Protein AF-A0A7Y5LB58-F1 (afdb_monomer_lite)

Secondary structure (DSSP, 8-state):
---TT----HHHHHHHHTTS--B--TT--SSSSSTTHHHHHHHHHHHHHHHT-TT-EE-TTS-EE------SSS------------B-TTS--TT---EEETT--SS-EE-TT-TT-EE-TTT-GGGGGGTTS-EEE--SSS---HHHHHHHHHHHHHHHHHHH-TTS---

Radius of gyration: 18.33 Å; chains: 1; bounding box: 44×38×51 Å

Sequence (171 aa):
MFDPKYTFTCVDRFLKYVKYDTQSDDESTAFPSTAKQKILSRDLAKELKKMGLKDAAMDKWGYVMATLPANTKKKVAPIAFIAHVDTSPAVTGAKVKPIIHKNYRGGDIPLPKDPHQVIEAKNNPDLQNMIGYDIITADGTTLLGADNKAGVAEIMDAVNYLLKHPEIKHG

Structure (mmCIF, N/CA/C/O backbone):
data_AF-A0A7Y5LB58-F1
#
_entry.id   AF-A0A7Y5LB58-F1
#
loop_
_atom_site.group_PDB
_atom_site.id
_atom_site.type_symbol
_atom_site.label_atom_id
_atom_site.label_alt_id
_atom_site.label_comp_id
_atom_site.label_asym_id
_atom_site.label_entity_id
_atom_site.label_seq_id
_atom_site.pdbx_PDB_ins_code
_atom_site.Cartn_x
_atom_site.Cartn_y
_atom_site.Cartn_z
_atom_site.occupancy
_atom_site.B_iso_or_equiv
_atom_site.auth_seq_id
_atom_site.auth_comp_id
_atom_site.auth_asym_id
_atom_site.auth_atom_id
_atom_site.pdbx_PDB_model_num
ATOM 1 N N . MET A 1 1 ? -15.091 -17.617 6.093 1.00 60.09 1 MET A N 1
ATOM 2 C CA . MET A 1 1 ? -15.083 -17.357 4.638 1.00 60.09 1 MET A CA 1
ATOM 3 C C . MET A 1 1 ? -15.523 -15.912 4.460 1.00 60.09 1 MET A C 1
ATOM 5 O O . MET A 1 1 ? -16.434 -15.517 5.178 1.00 60.09 1 MET A O 1
ATOM 9 N N . PHE A 1 2 ? -14.819 -15.112 3.655 1.00 76.62 2 PHE A N 1
ATOM 10 C CA . PHE A 1 2 ? -15.135 -13.687 3.470 1.00 76.62 2 PHE A CA 1
ATOM 11 C C . PHE A 1 2 ? -16.536 -13.497 2.875 1.00 76.62 2 PHE A C 1
ATOM 13 O O . PHE A 1 2 ? -17.024 -14.400 2.193 1.00 76.62 2 PHE A O 1
ATOM 20 N N . ASP A 1 3 ? -17.167 -12.344 3.130 1.00 83.88 3 ASP A N 1
ATOM 21 C CA . ASP A 1 3 ? -18.408 -11.971 2.443 1.00 83.88 3 ASP A CA 1
ATOM 22 C C . ASP A 1 3 ? -18.166 -11.987 0.920 1.00 83.88 3 ASP A C 1
ATOM 24 O O . ASP A 1 3 ? -17.358 -11.192 0.430 1.00 83.88 3 ASP A O 1
ATOM 28 N N . PRO A 1 4 ? -18.844 -12.861 0.148 1.00 85.50 4 PRO A N 1
ATOM 29 C CA . PRO A 1 4 ? -18.662 -12.935 -1.301 1.00 85.50 4 PRO A CA 1
ATOM 30 C C . PRO A 1 4 ? -19.108 -11.659 -2.030 1.00 85.50 4 PRO A C 1
ATOM 32 O O . PRO A 1 4 ? -18.808 -11.499 -3.212 1.00 85.50 4 PRO A O 1
ATOM 35 N N . LYS A 1 5 ? -19.833 -10.754 -1.359 1.00 88.75 5 LYS A N 1
ATOM 36 C CA . LYS A 1 5 ? -20.242 -9.453 -1.900 1.00 88.75 5 LYS A CA 1
ATOM 37 C C . LYS A 1 5 ? -19.244 -8.338 -1.597 1.00 88.75 5 LYS A C 1
ATOM 39 O O . LYS A 1 5 ? -19.406 -7.234 -2.119 1.00 88.75 5 LYS A O 1
ATOM 44 N N . TYR A 1 6 ? -18.219 -8.595 -0.786 1.00 91.38 6 TYR A N 1
ATOM 45 C CA . TYR A 1 6 ? -17.219 -7.586 -0.489 1.00 91.38 6 TYR A CA 1
ATOM 46 C C . TYR A 1 6 ? -16.321 -7.332 -1.700 1.00 91.38 6 TYR A C 1
ATOM 48 O O . TYR A 1 6 ? -15.552 -8.189 -2.134 1.00 91.38 6 TYR A O 1
ATOM 56 N N . THR A 1 7 ? -16.386 -6.114 -2.231 1.00 92.44 7 THR A N 1
ATOM 57 C CA . THR A 1 7 ? -15.413 -5.636 -3.213 1.00 92.44 7 THR A CA 1
ATOM 58 C C . THR A 1 7 ? -14.130 -5.227 -2.493 1.00 92.44 7 THR A C 1
ATOM 60 O O . THR A 1 7 ? -14.076 -4.155 -1.883 1.00 92.44 7 THR A O 1
ATOM 63 N N . PHE A 1 8 ? -13.107 -6.081 -2.573 1.00 94.12 8 PHE A N 1
ATOM 64 C CA . PHE A 1 8 ? -11.766 -5.788 -2.065 1.00 94.12 8 PHE A CA 1
ATOM 65 C C . PHE A 1 8 ? -11.184 -4.546 -2.737 1.00 94.12 8 PHE A C 1
ATOM 67 O O . PHE A 1 8 ? -11.292 -4.375 -3.952 1.00 94.12 8 PHE A O 1
ATOM 74 N N . THR A 1 9 ? -10.551 -3.683 -1.942 1.00 96.19 9 THR A N 1
ATOM 75 C CA . THR A 1 9 ? -9.926 -2.439 -2.420 1.00 96.19 9 THR A CA 1
ATOM 76 C C . THR A 1 9 ? -8.400 -2.480 -2.372 1.00 96.19 9 THR A C 1
ATOM 78 O O . THR A 1 9 ? -7.756 -1.512 -2.775 1.00 96.19 9 THR A O 1
ATOM 81 N N . CYS A 1 10 ? -7.813 -3.595 -1.918 1.00 97.69 10 CYS A N 1
ATOM 82 C CA . CYS A 1 10 ? -6.366 -3.774 -1.791 1.00 97.69 10 CYS A CA 1
ATOM 83 C C . CYS A 1 10 ? -5.611 -3.484 -3.101 1.00 97.69 10 CYS A C 1
ATOM 85 O O . CYS A 1 10 ? -4.710 -2.650 -3.110 1.00 97.69 10 CYS A O 1
ATOM 87 N N . VAL A 1 11 ? -6.015 -4.084 -4.228 1.00 98.06 11 VAL A N 1
ATOM 88 C CA . VAL A 1 11 ? -5.318 -3.892 -5.515 1.00 98.06 11 VAL A CA 1
ATOM 89 C C . VAL A 1 11 ? -5.388 -2.434 -5.981 1.00 98.06 11 VAL A C 1
ATOM 91 O O . VAL A 1 11 ? -4.363 -1.858 -6.340 1.00 98.06 11 VAL A O 1
ATOM 94 N N . ASP A 1 12 ? -6.555 -1.791 -5.906 1.00 98.25 12 ASP A N 1
ATOM 95 C CA . ASP A 1 12 ? -6.708 -0.381 -6.296 1.00 98.25 12 ASP A CA 1
ATOM 96 C C . ASP A 1 12 ? -5.846 0.551 -5.432 1.00 98.25 12 ASP A C 1
ATOM 98 O O . ASP A 1 12 ? -5.212 1.487 -5.935 1.00 98.25 12 ASP A O 1
ATOM 102 N N . ARG A 1 13 ? -5.785 0.278 -4.122 1.00 98.62 13 ARG A N 1
ATOM 103 C CA . ARG A 1 13 ? -4.918 0.987 -3.174 1.00 98.62 13 ARG A CA 1
ATOM 104 C C . ARG A 1 13 ? -3.453 0.775 -3.505 1.00 98.62 13 ARG A C 1
ATOM 106 O O . ARG A 1 13 ? -2.725 1.754 -3.645 1.00 98.62 13 ARG A O 1
ATOM 113 N N . PHE A 1 14 ? -3.041 -0.470 -3.710 1.00 98.81 14 PHE A N 1
ATOM 114 C CA . PHE A 1 14 ? -1.675 -0.820 -4.064 1.00 98.81 14 PHE A CA 1
ATOM 115 C C . PHE A 1 14 ? -1.219 -0.086 -5.332 1.00 98.81 14 PHE A C 1
ATOM 117 O O . PHE A 1 14 ? -0.228 0.644 -5.299 1.00 98.81 14 PHE A O 1
ATOM 124 N N . LEU A 1 15 ? -2.001 -0.167 -6.416 1.00 98.69 15 LEU A N 1
ATOM 125 C CA . LEU A 1 15 ? -1.717 0.502 -7.693 1.00 98.69 15 LEU A CA 1
ATOM 126 C C . LEU A 1 15 ? -1.661 2.032 -7.574 1.00 98.69 15 LEU A C 1
ATOM 128 O O . LEU A 1 15 ? -0.966 2.694 -8.352 1.00 98.69 15 LEU A O 1
ATOM 132 N N . LYS A 1 16 ? -2.393 2.610 -6.617 1.00 98.62 16 LYS A N 1
ATOM 133 C CA . LYS A 1 16 ? -2.310 4.032 -6.274 1.00 98.62 16 LYS A CA 1
ATOM 134 C C . LYS A 1 16 ? -1.029 4.336 -5.491 1.00 98.62 16 LYS A C 1
ATOM 136 O O . LYS A 1 16 ? -0.337 5.289 -5.837 1.00 98.62 16 LYS A O 1
ATOM 141 N N . TYR A 1 17 ? -0.700 3.556 -4.463 1.00 98.75 17 TYR A N 1
ATOM 142 C CA . TYR A 1 17 ? 0.422 3.825 -3.559 1.00 98.75 17 TYR A CA 1
ATOM 143 C C . TYR A 1 17 ? 1.783 3.669 -4.240 1.00 98.75 17 TYR A C 1
ATOM 145 O O . TYR A 1 17 ? 2.678 4.486 -4.008 1.00 98.75 17 TYR A O 1
ATOM 153 N N . VAL A 1 18 ? 1.952 2.675 -5.119 1.00 98.62 18 VAL A N 1
ATOM 154 C CA . VAL A 1 18 ? 3.230 2.452 -5.826 1.00 98.62 18 VAL A CA 1
ATOM 155 C C . VAL A 1 18 ? 3.652 3.639 -6.690 1.00 98.62 18 VAL A C 1
ATOM 157 O O . VAL A 1 18 ? 4.840 3.843 -6.903 1.00 98.62 18 VAL A O 1
ATOM 160 N N . LYS A 1 19 ? 2.705 4.485 -7.115 1.00 98.44 19 LYS A N 1
ATOM 161 C CA . LYS A 1 19 ? 2.983 5.690 -7.912 1.00 98.44 19 LYS A CA 1
ATOM 162 C C . LYS A 1 19 ? 3.570 6.848 -7.100 1.0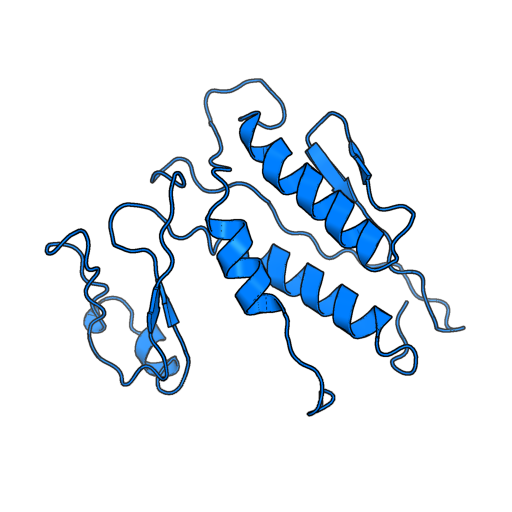0 98.44 19 LYS A C 1
ATOM 164 O O . LYS A 1 19 ? 4.088 7.791 -7.696 1.00 98.44 19 LYS A O 1
ATOM 169 N N . TYR A 1 20 ? 3.476 6.811 -5.770 1.00 98.62 20 TYR A N 1
ATOM 170 C CA . TYR A 1 20 ? 4.125 7.802 -4.916 1.00 98.62 20 TYR A CA 1
ATOM 171 C C . TYR A 1 20 ? 5.618 7.495 -4.849 1.00 98.62 20 TYR A C 1
ATOM 173 O O . TYR A 1 20 ? 6.002 6.398 -4.449 1.00 98.62 20 TYR A O 1
ATOM 181 N N . ASP A 1 21 ? 6.454 8.474 -5.185 1.00 98.31 21 ASP A N 1
ATOM 182 C CA . ASP A 1 21 ? 7.887 8.368 -4.934 1.00 98.31 21 ASP A CA 1
ATOM 183 C C . ASP A 1 21 ? 8.144 8.518 -3.430 1.00 98.31 21 ASP A C 1
ATOM 185 O O . ASP A 1 21 ? 7.970 9.593 -2.852 1.00 98.31 21 ASP A O 1
ATOM 189 N N . THR A 1 22 ? 8.522 7.414 -2.796 1.00 98.38 22 THR A N 1
ATOM 190 C CA . THR A 1 22 ? 8.787 7.328 -1.357 1.00 98.38 22 THR A CA 1
ATOM 191 C C . THR A 1 22 ? 10.167 6.753 -1.069 1.00 98.38 22 THR A C 1
ATOM 193 O O . THR A 1 22 ? 10.436 6.367 0.060 1.00 98.38 22 THR A O 1
ATOM 196 N N . GLN A 1 23 ? 11.056 6.716 -2.065 1.00 98.44 23 GLN A N 1
ATOM 197 C CA . GLN A 1 23 ? 12.391 6.144 -1.906 1.00 98.44 23 GLN A CA 1
ATOM 198 C C . GLN A 1 23 ? 13.147 6.783 -0.730 1.00 98.44 23 GLN A C 1
ATOM 200 O O . GLN A 1 23 ? 13.130 8.013 -0.594 1.00 98.44 23 GLN A O 1
ATOM 205 N N . SER A 1 24 ? 13.765 5.959 0.115 1.00 97.56 24 SER A N 1
ATOM 206 C CA . SER A 1 24 ? 14.618 6.401 1.221 1.00 97.56 24 SER A CA 1
ATOM 207 C C . SER A 1 24 ? 15.974 6.925 0.726 1.00 97.56 24 SER A C 1
ATOM 209 O O . SER A 1 24 ? 16.297 6.837 -0.457 1.00 97.56 24 SER A O 1
ATOM 211 N N . ASP A 1 25 ? 16.728 7.547 1.630 1.00 97.62 25 ASP A N 1
ATOM 212 C CA . ASP A 1 25 ? 18.083 8.050 1.392 1.00 97.62 25 ASP A CA 1
ATOM 213 C C . ASP A 1 25 ? 18.960 7.682 2.596 1.00 97.62 25 ASP A C 1
ATOM 215 O O . ASP A 1 25 ? 18.707 8.156 3.706 1.00 97.62 25 ASP A O 1
ATOM 219 N N . ASP A 1 26 ? 19.944 6.810 2.379 1.00 95.12 26 ASP A N 1
ATOM 220 C CA . ASP A 1 26 ? 20.806 6.271 3.440 1.00 95.12 26 ASP A CA 1
ATOM 221 C C . ASP A 1 26 ? 21.830 7.305 3.945 1.00 95.12 26 ASP A C 1
ATOM 223 O O . ASP A 1 26 ? 22.323 7.188 5.066 1.00 95.12 26 ASP A O 1
ATOM 227 N N . GLU A 1 27 ? 22.098 8.359 3.165 1.00 96.75 27 GLU A N 1
ATOM 228 C CA . GLU A 1 27 ? 23.026 9.439 3.529 1.00 96.75 27 GLU A CA 1
ATOM 229 C C . GLU A 1 27 ? 22.334 10.565 4.318 1.00 96.75 27 GLU A C 1
ATOM 231 O O . GLU A 1 27 ? 22.977 11.469 4.865 1.00 96.75 27 GLU A O 1
ATOM 236 N N . SER A 1 28 ? 21.001 10.540 4.390 1.00 96.56 28 SER A N 1
ATOM 237 C CA . SER A 1 28 ? 20.232 11.570 5.079 1.00 96.56 28 SER A CA 1
ATOM 238 C C . SER A 1 28 ? 20.279 11.405 6.599 1.00 96.56 28 SER A C 1
ATOM 240 O O . SER A 1 28 ? 19.990 10.350 7.156 1.00 96.56 28 SER A O 1
ATOM 242 N N . THR A 1 29 ? 20.478 12.523 7.296 1.00 96.06 29 THR A N 1
ATOM 243 C CA . THR A 1 29 ? 20.350 12.623 8.762 1.00 96.06 29 THR A CA 1
ATOM 244 C C . THR A 1 29 ? 18.954 13.064 9.229 1.00 96.06 29 THR A C 1
ATOM 246 O O . THR A 1 29 ? 18.703 13.196 10.428 1.00 96.06 29 THR A O 1
ATOM 249 N N . ALA A 1 30 ? 18.029 13.317 8.296 1.00 96.12 30 ALA A N 1
ATOM 250 C CA . ALA A 1 30 ? 16.652 13.714 8.580 1.00 96.12 30 ALA A CA 1
ATOM 251 C C . ALA A 1 30 ? 15.714 12.514 8.808 1.00 96.12 30 ALA A C 1
ATOM 253 O O . ALA A 1 30 ? 15.950 11.415 8.313 1.00 96.12 30 ALA A O 1
ATOM 254 N N . PHE A 1 31 ? 14.593 12.762 9.500 1.00 93.50 31 PHE A N 1
ATOM 255 C CA . PHE A 1 31 ? 13.522 11.781 9.713 1.00 93.50 31 PHE A CA 1
ATOM 256 C C . PHE A 1 31 ? 12.171 12.304 9.175 1.00 93.50 31 PHE A C 1
ATOM 258 O O . PHE A 1 31 ? 11.685 13.357 9.624 1.00 93.50 31 PHE A O 1
ATOM 265 N N . PRO A 1 32 ? 11.544 11.616 8.199 1.00 97.06 32 PRO A N 1
ATOM 266 C CA . PRO A 1 32 ? 12.086 10.501 7.425 1.00 97.06 32 PRO A CA 1
ATOM 267 C C . PRO A 1 32 ? 13.243 10.985 6.540 1.00 97.06 32 PRO A C 1
ATOM 269 O O . PRO A 1 32 ? 13.368 12.190 6.299 1.00 97.06 32 PRO A O 1
ATOM 272 N N . SER A 1 33 ? 14.047 10.052 6.032 1.00 97.69 33 SER A N 1
ATOM 273 C CA . SER A 1 33 ? 15.225 10.371 5.217 1.00 97.69 33 SER A CA 1
ATOM 274 C C . SER A 1 33 ? 14.896 11.202 3.979 1.00 97.69 33 SER A C 1
ATOM 276 O O . SER A 1 33 ? 15.665 12.070 3.584 1.00 97.69 33 SER A O 1
ATOM 278 N N . THR A 1 34 ? 13.705 11.025 3.401 1.00 97.88 34 THR A N 1
ATOM 279 C CA . THR A 1 34 ? 13.246 11.856 2.286 1.00 97.88 34 THR A CA 1
ATOM 280 C C . THR A 1 34 ? 11.872 12.464 2.559 1.00 97.88 34 THR A C 1
ATOM 282 O O . THR A 1 34 ? 10.898 11.784 2.886 1.00 97.88 34 THR A O 1
ATOM 285 N N . ALA A 1 35 ? 11.742 13.782 2.372 1.00 97.62 35 ALA A N 1
ATOM 286 C CA . ALA A 1 35 ? 10.488 14.502 2.632 1.00 97.62 35 ALA A CA 1
ATOM 287 C C . ALA A 1 35 ? 9.306 14.004 1.774 1.00 97.62 35 ALA A C 1
ATOM 289 O O . ALA A 1 35 ? 8.147 14.133 2.177 1.00 97.62 35 ALA A O 1
ATOM 290 N N . LYS A 1 36 ? 9.596 13.400 0.614 1.00 97.81 36 LYS A N 1
ATOM 291 C CA . LYS A 1 36 ? 8.611 12.801 -0.297 1.00 97.81 36 LYS A CA 1
ATOM 292 C C . LYS A 1 36 ? 7.826 11.641 0.332 1.00 97.81 36 LYS A C 1
ATOM 294 O O . LYS A 1 36 ? 6.639 11.504 0.037 1.00 97.81 36 LYS A O 1
ATOM 299 N N . GLN A 1 37 ? 8.398 10.920 1.304 1.00 98.62 37 GLN A N 1
ATOM 300 C CA . GLN A 1 37 ? 7.677 9.899 2.083 1.00 98.62 37 GLN A CA 1
ATOM 301 C C . GLN A 1 37 ? 6.435 10.471 2.787 1.00 98.62 37 GLN A C 1
ATOM 303 O O . GLN A 1 37 ? 5.370 9.850 2.787 1.00 98.62 37 GLN A O 1
ATOM 308 N N . LYS A 1 38 ? 6.512 11.715 3.292 1.00 98.56 38 LYS A N 1
ATOM 309 C CA . LYS A 1 38 ? 5.385 12.379 3.976 1.00 98.56 38 LYS A CA 1
ATOM 310 C C . LYS A 1 38 ? 4.185 12.636 3.063 1.00 98.56 38 LYS A C 1
ATOM 312 O O . LYS A 1 38 ? 3.098 12.918 3.565 1.00 98.56 38 LYS A O 1
ATOM 317 N N . ILE A 1 39 ? 4.351 12.585 1.738 1.00 98.56 39 ILE A N 1
ATOM 318 C CA . ILE A 1 39 ? 3.245 12.778 0.794 1.00 98.56 39 ILE A CA 1
ATOM 319 C C . ILE A 1 39 ? 2.283 11.589 0.885 1.00 98.56 39 ILE A C 1
ATOM 321 O O . ILE A 1 39 ? 1.094 11.807 1.128 1.00 98.56 39 ILE A O 1
ATOM 325 N N . LEU A 1 40 ? 2.799 10.357 0.782 1.00 98.75 40 LEU A N 1
ATOM 326 C CA . LEU A 1 40 ? 1.990 9.145 0.939 1.00 98.75 40 LEU A CA 1
ATOM 327 C C . LEU A 1 40 ? 1.435 9.044 2.365 1.00 98.75 40 LEU A C 1
ATOM 329 O O . LEU A 1 40 ? 0.225 8.897 2.525 1.00 98.75 40 LEU A O 1
ATOM 333 N N . SER A 1 41 ? 2.269 9.228 3.396 1.00 98.75 41 SER A N 1
ATOM 334 C CA . SER A 1 41 ? 1.831 9.173 4.802 1.00 98.75 41 SER A CA 1
ATOM 335 C C . SER A 1 41 ? 0.659 10.115 5.103 1.00 98.75 41 SER A C 1
ATOM 337 O O . SER A 1 41 ? -0.322 9.731 5.744 1.00 98.75 41 SER A O 1
ATOM 339 N N . ARG A 1 42 ? 0.699 11.352 4.590 1.00 98.69 42 ARG A N 1
ATOM 340 C CA . ARG A 1 42 ? -0.391 12.318 4.783 1.00 98.69 42 ARG A CA 1
ATOM 341 C C . ARG A 1 42 ? -1.690 11.848 4.131 1.00 98.69 42 ARG A C 1
ATOM 343 O O . ARG A 1 42 ? -2.765 12.065 4.693 1.00 98.69 42 ARG A O 1
ATOM 350 N N . ASP A 1 43 ? -1.611 11.250 2.948 1.00 98.75 43 ASP A N 1
ATOM 351 C CA . ASP A 1 43 ? -2.790 10.757 2.244 1.00 98.75 43 ASP A CA 1
ATOM 352 C C . ASP A 1 43 ? -3.355 9.486 2.888 1.00 98.75 43 ASP A C 1
ATOM 354 O O . ASP A 1 43 ? -4.576 9.388 3.000 1.00 98.75 43 ASP A O 1
ATOM 358 N N . LEU A 1 44 ? -2.509 8.596 3.421 1.00 98.88 44 LEU A N 1
ATOM 359 C CA . LEU A 1 44 ? -2.938 7.446 4.227 1.00 98.88 44 LEU A CA 1
ATOM 360 C C . LEU A 1 44 ? -3.708 7.893 5.477 1.00 98.88 44 LEU A C 1
ATOM 362 O O . LEU A 1 44 ? -4.816 7.417 5.718 1.00 98.88 44 LEU A O 1
ATOM 366 N N . ALA A 1 45 ? -3.195 8.878 6.224 1.00 98.75 45 ALA A N 1
ATOM 367 C CA . ALA A 1 45 ? -3.891 9.416 7.396 1.00 98.75 45 ALA A CA 1
ATOM 368 C C . ALA A 1 45 ? -5.268 10.008 7.034 1.00 98.75 45 ALA A C 1
ATOM 370 O O . ALA A 1 45 ? -6.260 9.768 7.724 1.00 98.75 45 ALA A O 1
ATOM 371 N N . LYS A 1 46 ? -5.366 10.756 5.924 1.00 98.75 46 LYS A N 1
ATOM 372 C CA . LYS A 1 46 ? -6.657 11.266 5.424 1.00 98.75 46 LYS A CA 1
ATOM 373 C C . LYS A 1 46 ? -7.599 10.133 5.022 1.00 98.75 46 LYS A C 1
ATOM 375 O O . LYS A 1 46 ? -8.804 10.247 5.225 1.00 98.75 46 LYS A O 1
ATOM 380 N N . GLU A 1 47 ? -7.074 9.086 4.400 1.00 98.56 47 GLU A N 1
ATOM 381 C CA . GLU A 1 47 ? -7.843 7.940 3.929 1.00 98.56 47 GLU A CA 1
ATOM 382 C C . GLU A 1 47 ? -8.426 7.142 5.106 1.00 98.56 47 GLU A C 1
ATOM 384 O O . GLU A 1 47 ? -9.630 6.899 5.119 1.00 98.56 47 GLU A O 1
ATOM 389 N N . LEU A 1 48 ? -7.633 6.882 6.152 1.00 98.75 48 LEU A N 1
ATOM 390 C CA . LEU A 1 48 ? -8.088 6.272 7.410 1.00 98.75 48 LEU A CA 1
ATOM 391 C C . LEU A 1 48 ? -9.161 7.119 8.117 1.00 98.75 48 LEU A C 1
ATOM 393 O O . LEU A 1 48 ? -10.190 6.586 8.540 1.00 98.75 48 LEU A O 1
ATOM 397 N N . LYS A 1 49 ? -8.995 8.451 8.170 1.00 98.56 49 LYS A N 1
ATOM 398 C CA . LYS A 1 49 ? -10.046 9.350 8.690 1.00 98.56 49 LYS A CA 1
ATOM 399 C C . LYS A 1 49 ? -11.346 9.232 7.903 1.00 98.56 49 LYS A C 1
ATOM 401 O O . LYS A 1 49 ? -12.416 9.171 8.502 1.00 98.56 49 LYS A O 1
ATOM 406 N N . LYS A 1 50 ? -11.262 9.194 6.569 1.00 98.12 50 LYS A N 1
ATOM 407 C CA . LYS A 1 50 ? -12.432 9.036 5.688 1.00 98.12 50 LYS A CA 1
ATOM 408 C C . LYS A 1 50 ? -13.130 7.690 5.882 1.00 98.12 50 LYS A C 1
ATOM 410 O O . LYS A 1 50 ? -14.341 7.631 5.708 1.00 98.12 50 LYS A O 1
ATOM 415 N N . MET A 1 51 ? -12.396 6.640 6.255 1.00 97.44 51 MET A N 1
ATOM 416 C CA . MET A 1 51 ? -12.974 5.336 6.604 1.00 97.44 51 MET A CA 1
ATOM 417 C C . MET A 1 51 ? -13.719 5.351 7.947 1.00 97.44 51 MET A C 1
ATOM 419 O O . MET A 1 51 ? -14.564 4.493 8.173 1.00 97.44 51 MET A O 1
ATOM 423 N N . GLY A 1 52 ? -13.445 6.323 8.824 1.00 97.44 52 GLY A N 1
ATOM 424 C CA . GLY A 1 52 ? -14.110 6.475 10.122 1.00 97.44 52 GLY A CA 1
ATOM 425 C C . GLY A 1 52 ? -13.177 6.418 11.333 1.00 97.44 52 GLY A C 1
ATOM 426 O O . GLY A 1 52 ? -13.650 6.598 12.457 1.00 97.44 52 GLY A O 1
ATOM 427 N N . LEU A 1 53 ? -11.865 6.226 11.140 1.00 98.25 53 LEU A N 1
ATOM 428 C CA . LEU A 1 53 ? -10.889 6.239 12.234 1.00 98.25 53 LEU A CA 1
ATOM 429 C C . LEU A 1 53 ? -10.521 7.682 12.597 1.00 98.25 53 LEU A C 1
ATOM 431 O O . LEU A 1 53 ? -9.664 8.312 11.976 1.00 98.25 53 LEU A O 1
ATOM 435 N N . LYS A 1 54 ? -11.227 8.243 13.582 1.00 96.06 54 LYS A N 1
ATOM 436 C CA . LYS A 1 54 ? -11.142 9.671 13.937 1.00 96.06 54 LYS A CA 1
ATOM 437 C C . LYS A 1 54 ? -9.779 10.088 14.496 1.00 96.06 54 LYS A C 1
ATOM 439 O O . LYS A 1 54 ? -9.394 11.244 14.326 1.00 96.06 54 LYS A O 1
ATOM 444 N N . ASP A 1 55 ? -9.081 9.168 15.154 1.00 98.31 55 ASP A N 1
ATOM 445 C CA . ASP A 1 55 ? -7.763 9.387 15.751 1.00 98.31 55 ASP A CA 1
ATOM 446 C C . ASP A 1 55 ? -6.617 9.289 14.733 1.00 98.31 55 ASP A C 1
ATOM 448 O O . ASP A 1 55 ? -5.492 9.655 15.063 1.00 98.31 55 ASP A O 1
ATOM 452 N N . ALA A 1 56 ? -6.897 8.848 13.499 1.00 98.62 56 ALA A N 1
ATOM 453 C CA . ALA A 1 56 ? -5.881 8.666 12.477 1.00 98.62 56 ALA A CA 1
ATOM 454 C C . ALA A 1 56 ? -5.081 9.956 12.249 1.00 98.62 56 ALA A C 1
ATOM 456 O O . ALA A 1 56 ? -5.644 10.990 11.894 1.00 98.62 56 ALA A O 1
ATOM 457 N N . ALA A 1 57 ? -3.767 9.931 12.421 1.00 98.56 57 ALA A N 1
ATOM 458 C CA . ALA A 1 57 ? -2.932 11.118 12.293 1.00 98.56 57 ALA A CA 1
ATOM 459 C C . ALA A 1 57 ? -1.545 10.768 11.764 1.00 98.56 57 ALA A C 1
ATOM 461 O O . ALA A 1 57 ? -1.069 9.650 11.929 1.00 98.56 57 ALA A O 1
ATOM 462 N N . MET A 1 58 ? -0.909 11.754 11.131 1.00 98.50 58 MET A N 1
ATOM 463 C CA . MET A 1 58 ? 0.511 11.715 10.809 1.00 98.50 58 MET A CA 1
ATOM 464 C C . MET A 1 58 ? 1.236 12.678 11.747 1.00 98.50 58 MET A C 1
ATOM 466 O O . MET A 1 58 ? 0.832 13.840 11.849 1.00 98.50 58 MET A O 1
ATOM 470 N N . ASP A 1 59 ? 2.289 12.217 12.413 1.00 97.94 59 ASP A N 1
ATOM 471 C CA . ASP A 1 59 ? 3.113 13.076 13.260 1.00 97.94 59 ASP A CA 1
ATOM 472 C C . ASP A 1 59 ? 4.106 13.934 12.442 1.00 97.94 59 ASP A C 1
ATOM 474 O O . ASP A 1 59 ? 4.148 13.903 11.206 1.00 97.94 59 ASP A O 1
ATOM 478 N N . LYS A 1 60 ? 4.933 14.733 13.132 1.00 96.38 60 LYS A N 1
ATOM 479 C CA . LYS A 1 60 ? 5.936 15.587 12.470 1.00 96.38 60 LYS A CA 1
ATOM 480 C C . LYS A 1 60 ? 7.038 14.797 11.751 1.00 96.38 60 LYS A C 1
ATOM 482 O O . LYS A 1 60 ? 7.664 15.346 10.839 1.00 96.38 60 LYS A O 1
ATOM 487 N N . TRP A 1 61 ? 7.260 13.541 12.128 1.00 96.50 61 TRP A N 1
ATOM 488 C CA . TRP A 1 61 ? 8.285 12.648 11.586 1.00 96.50 61 TRP A CA 1
ATOM 489 C C . TRP A 1 61 ? 7.750 11.731 10.479 1.00 96.50 61 TRP A C 1
ATOM 491 O O . TRP A 1 61 ? 8.522 11.007 9.866 1.00 96.50 61 TRP A O 1
ATOM 501 N N . GLY A 1 62 ? 6.459 11.817 10.148 1.00 97.25 62 GLY A N 1
ATOM 502 C CA . GLY A 1 62 ? 5.851 11.064 9.052 1.00 97.25 62 GLY A CA 1
ATOM 503 C C . GLY A 1 62 ? 5.264 9.709 9.452 1.00 97.25 62 GLY A C 1
ATOM 504 O O . GLY A 1 62 ? 4.795 8.997 8.560 1.00 97.25 62 GLY A O 1
ATOM 505 N N . TYR A 1 63 ? 5.232 9.374 10.746 1.00 98.31 63 TYR A N 1
ATOM 506 C CA . TYR A 1 63 ? 4.572 8.165 11.239 1.00 98.31 63 TYR A CA 1
ATOM 507 C C . TYR A 1 63 ? 3.061 8.346 11.202 1.00 98.31 63 TYR A C 1
ATOM 509 O O . TYR A 1 63 ? 2.537 9.332 11.723 1.00 98.31 63 TYR A O 1
ATOM 517 N N . VAL A 1 64 ? 2.366 7.387 10.592 1.00 98.69 64 VAL A N 1
ATOM 518 C CA . VAL A 1 64 ? 0.903 7.340 10.550 1.00 98.69 64 VAL A CA 1
ATOM 519 C C . VAL A 1 64 ? 0.418 6.346 11.592 1.00 98.69 64 VAL A C 1
ATOM 521 O O . VAL A 1 64 ? 0.826 5.188 11.575 1.00 98.69 64 VAL A O 1
ATOM 524 N N . MET A 1 65 ? -0.462 6.791 12.483 1.00 98.75 65 MET A N 1
ATOM 525 C CA . MET A 1 65 ? -1.093 5.946 13.498 1.00 98.75 65 MET A CA 1
ATOM 526 C C . MET A 1 65 ? -2.605 6.130 13.447 1.00 98.75 65 MET A C 1
ATOM 528 O O . MET A 1 65 ? -3.075 7.239 13.199 1.00 98.75 65 MET A O 1
ATOM 532 N N . ALA A 1 66 ? -3.353 5.050 13.668 1.00 98.62 66 ALA A N 1
ATOM 533 C CA . ALA A 1 66 ? -4.808 5.044 13.785 1.00 98.62 66 ALA A CA 1
ATOM 534 C C . ALA A 1 66 ? -5.260 3.826 14.598 1.00 98.62 66 ALA A C 1
ATOM 536 O O . ALA A 1 66 ? -4.598 2.786 14.565 1.00 98.62 66 ALA A O 1
ATOM 537 N N . THR A 1 67 ? -6.408 3.929 15.265 1.00 98.44 67 THR A N 1
ATOM 538 C CA . THR A 1 67 ? -6.958 2.850 16.093 1.00 98.44 67 THR A CA 1
ATOM 539 C C . THR A 1 67 ? -8.282 2.373 15.523 1.00 98.44 67 THR A C 1
ATOM 541 O O . THR A 1 67 ? -9.220 3.157 15.394 1.00 98.44 67 THR A O 1
ATOM 544 N N . LEU A 1 68 ? -8.399 1.072 15.244 1.00 98.12 68 LEU A N 1
ATOM 545 C CA . LEU A 1 68 ? -9.695 0.418 15.065 1.00 98.12 68 LEU A CA 1
ATOM 546 C C . LEU A 1 68 ? -10.224 0.002 16.452 1.00 98.12 68 LEU A C 1
ATOM 548 O O . LEU A 1 68 ? -9.653 -0.909 17.053 1.00 98.12 68 LEU A O 1
ATOM 552 N N . PRO A 1 69 ? -11.280 0.640 16.996 1.00 96.62 69 PRO A N 1
ATOM 553 C CA . PRO A 1 69 ? -11.756 0.328 18.342 1.00 96.62 69 PRO A CA 1
ATOM 554 C C . PRO A 1 69 ? -12.284 -1.105 18.439 1.00 96.62 69 PRO A C 1
ATOM 556 O O . PRO A 1 69 ? -12.915 -1.595 17.506 1.00 96.62 69 PRO A O 1
ATOM 559 N N . ALA A 1 70 ? -12.094 -1.763 19.582 1.00 97.25 70 ALA A N 1
ATOM 560 C CA . ALA A 1 70 ? -12.700 -3.068 19.835 1.00 97.25 70 ALA A CA 1
ATOM 561 C C . ALA A 1 70 ? -14.236 -3.005 19.721 1.00 97.25 70 ALA A C 1
ATOM 563 O O . ALA A 1 70 ? -14.868 -2.050 20.177 1.00 97.25 70 ALA A O 1
ATOM 564 N N . ASN A 1 71 ? -14.850 -4.053 19.169 1.00 97.00 71 ASN A N 1
ATOM 565 C CA . ASN A 1 71 ? -16.311 -4.193 19.073 1.00 97.00 71 ASN A CA 1
ATOM 566 C C . ASN A 1 71 ? -16.847 -5.408 19.872 1.00 97.00 71 ASN A C 1
ATOM 568 O O . ASN A 1 71 ? -18.005 -5.831 19.716 1.00 97.00 71 ASN A O 1
ATOM 572 N N . THR A 1 72 ? -15.985 -5.980 20.718 1.00 96.62 72 THR A N 1
ATOM 573 C CA . THR A 1 72 ? -16.234 -7.124 21.599 1.00 96.62 72 THR A CA 1
ATOM 574 C C . THR A 1 72 ? -16.232 -6.707 23.071 1.00 96.62 72 THR A C 1
ATOM 576 O O . THR A 1 72 ? -15.619 -5.716 23.451 1.00 96.62 72 THR A O 1
ATOM 579 N N . LYS A 1 73 ? -16.909 -7.486 23.924 1.00 96.19 73 LYS A N 1
ATOM 580 C CA . LYS A 1 73 ? -16.889 -7.316 25.393 1.00 96.19 73 LYS A CA 1
ATOM 581 C C . LYS A 1 73 ? -15.780 -8.123 26.077 1.00 96.19 73 LYS A C 1
ATOM 583 O O . LYS A 1 73 ? -15.618 -8.034 27.292 1.00 96.19 73 LYS A O 1
ATOM 588 N N . LYS A 1 74 ? -15.066 -8.967 25.325 1.00 96.88 74 LYS A N 1
ATOM 589 C CA . LYS A 1 74 ? -13.943 -9.746 25.856 1.00 96.88 74 LYS A CA 1
ATOM 590 C C . LYS A 1 74 ? -12.809 -8.797 26.242 1.00 96.88 74 LYS A C 1
ATOM 592 O O . LYS A 1 74 ? -12.608 -7.781 25.589 1.00 96.88 74 LYS A O 1
ATOM 597 N N . LYS A 1 75 ? -12.059 -9.149 27.286 1.00 94.94 75 LYS A N 1
ATOM 598 C CA . LYS A 1 75 ? -10.789 -8.485 27.592 1.00 94.94 75 LYS A CA 1
ATOM 599 C C . LYS A 1 75 ? -9.722 -9.089 26.691 1.00 94.94 75 LYS A C 1
ATOM 601 O O . LYS A 1 75 ? -9.463 -10.286 26.771 1.00 94.94 75 LYS A O 1
ATOM 606 N N . VAL A 1 76 ? -9.168 -8.263 25.824 1.00 95.56 76 VAL A N 1
ATOM 607 C CA . VAL A 1 76 ? -8.276 -8.642 24.730 1.00 95.56 76 VAL A CA 1
ATOM 608 C C . VAL A 1 76 ? -7.138 -7.633 24.686 1.00 95.56 76 VAL A C 1
ATOM 610 O O . VAL A 1 76 ? -7.340 -6.453 24.980 1.00 95.56 76 VAL A O 1
ATOM 613 N N . ALA A 1 77 ? -5.927 -8.123 24.438 1.00 96.69 77 ALA A N 1
ATOM 614 C CA . ALA A 1 77 ? -4.754 -7.271 24.347 1.00 96.69 77 ALA A CA 1
ATOM 615 C C . ALA A 1 77 ? -4.727 -6.604 22.964 1.00 96.69 77 ALA A C 1
ATOM 617 O O . ALA A 1 77 ? -4.877 -7.319 21.971 1.00 96.69 77 ALA A O 1
ATOM 618 N N . PRO A 1 78 ? -4.495 -5.282 22.878 1.00 96.19 78 PRO A N 1
ATOM 619 C CA . PRO A 1 78 ? -4.318 -4.622 21.595 1.00 96.19 78 PRO A CA 1
ATOM 620 C C . PRO A 1 78 ? -3.153 -5.238 20.818 1.00 96.19 78 PRO A C 1
ATOM 622 O O . PRO A 1 78 ? -2.092 -5.510 21.384 1.00 96.19 78 PRO A O 1
ATOM 625 N N . ILE A 1 79 ? -3.342 -5.405 19.513 1.00 97.50 79 ILE A N 1
ATOM 626 C CA . ILE A 1 79 ? -2.291 -5.795 18.570 1.00 97.50 79 ILE A CA 1
ATOM 627 C C . ILE A 1 79 ? -2.038 -4.660 17.580 1.00 97.50 79 ILE A C 1
ATOM 629 O O . ILE A 1 79 ? -2.908 -3.818 17.354 1.00 97.50 79 ILE A O 1
ATOM 633 N N . ALA A 1 80 ? -0.854 -4.649 16.973 1.00 97.75 80 ALA A N 1
ATOM 634 C CA . ALA A 1 80 ? -0.494 -3.692 15.936 1.00 97.75 80 ALA A CA 1
ATOM 635 C C . ALA A 1 80 ? -0.134 -4.425 14.643 1.00 97.75 80 ALA A C 1
ATOM 637 O O . ALA A 1 80 ? 0.623 -5.395 14.662 1.00 97.75 80 ALA A O 1
ATOM 638 N N . PHE A 1 81 ? -0.648 -3.919 13.525 1.00 98.50 81 PHE A N 1
ATOM 639 C CA . PHE A 1 81 ? -0.164 -4.255 12.192 1.00 98.50 81 PHE A CA 1
ATOM 640 C C . PHE A 1 81 ? 0.669 -3.082 11.692 1.00 98.50 81 PHE A C 1
ATOM 642 O O . PHE A 1 81 ? 0.223 -1.935 11.757 1.00 98.50 81 PHE A O 1
ATOM 649 N N . ILE A 1 82 ? 1.888 -3.365 11.243 1.00 98.50 82 ILE A N 1
ATOM 650 C CA . ILE A 1 82 ? 2.881 -2.349 10.896 1.00 98.50 82 ILE A CA 1
ATOM 651 C C . ILE A 1 82 ? 3.398 -2.646 9.493 1.00 98.50 82 ILE A C 1
ATOM 653 O O . ILE A 1 82 ? 3.706 -3.790 9.172 1.00 98.50 82 ILE A O 1
ATOM 657 N N . ALA A 1 83 ? 3.491 -1.597 8.684 1.00 98.56 83 ALA A N 1
ATOM 658 C CA . ALA A 1 83 ? 4.069 -1.598 7.349 1.00 98.56 83 ALA A CA 1
ATOM 659 C C . ALA A 1 83 ? 4.879 -0.308 7.167 1.00 98.56 83 ALA A C 1
ATOM 661 O O . ALA A 1 83 ? 4.587 0.701 7.821 1.00 98.56 83 ALA A O 1
ATOM 662 N N . HIS A 1 84 ? 5.877 -0.325 6.286 1.00 98.62 84 HIS A N 1
ATOM 663 C CA . HIS A 1 84 ? 6.669 0.864 5.966 1.00 98.62 84 HIS A CA 1
ATOM 664 C C . HIS A 1 84 ? 6.258 1.472 4.616 1.00 98.62 84 HIS A C 1
ATOM 666 O O . HIS A 1 84 ? 5.700 0.803 3.745 1.00 98.62 84 HIS A O 1
ATOM 672 N N . VAL A 1 85 ? 6.452 2.787 4.468 1.00 98.25 85 VAL A N 1
ATOM 673 C CA . VAL A 1 85 ? 5.977 3.550 3.295 1.00 98.25 85 VAL A CA 1
ATOM 674 C C . VAL A 1 85 ? 7.058 3.772 2.245 1.00 98.25 85 VAL A C 1
ATOM 676 O O . VAL A 1 85 ? 6.738 4.092 1.096 1.00 98.25 85 VAL A O 1
ATOM 679 N N . ASP A 1 86 ? 8.321 3.670 2.640 1.00 98.00 86 ASP A N 1
ATOM 680 C CA . ASP A 1 86 ? 9.474 3.898 1.789 1.00 98.00 86 ASP A CA 1
ATOM 681 C C . ASP A 1 86 ? 9.767 2.709 0.873 1.00 98.00 86 ASP A C 1
ATOM 683 O O . ASP A 1 86 ? 9.221 1.618 1.020 1.00 98.00 86 ASP A O 1
ATOM 687 N N . THR A 1 87 ? 10.608 2.959 -0.123 1.00 98.44 87 THR A N 1
ATOM 688 C CA . THR A 1 87 ? 11.137 1.931 -1.023 1.00 98.44 87 THR A CA 1
ATOM 689 C C . THR A 1 87 ? 12.657 2.005 -1.034 1.00 98.44 87 THR A C 1
ATOM 691 O O . THR A 1 87 ? 13.211 3.094 -0.880 1.00 98.44 87 THR A O 1
ATOM 694 N N . SER A 1 88 ? 13.316 0.874 -1.287 1.00 97.06 88 SER A N 1
ATOM 695 C CA . SER A 1 88 ? 14.781 0.764 -1.313 1.00 97.06 88 SER A CA 1
ATOM 696 C C . SER A 1 88 ? 15.469 1.840 -2.180 1.00 97.06 88 SER A C 1
ATOM 698 O O . SER A 1 88 ? 14.983 2.143 -3.278 1.00 97.06 88 SER A O 1
ATOM 700 N N . PRO A 1 89 ? 16.632 2.372 -1.755 1.00 95.56 89 PRO A N 1
ATOM 701 C CA . PRO A 1 89 ? 17.421 3.306 -2.555 1.00 95.56 89 PRO A CA 1
ATOM 702 C C . PRO A 1 89 ? 18.127 2.635 -3.748 1.00 95.56 89 PRO A C 1
ATOM 704 O O . PRO A 1 89 ? 18.558 3.332 -4.664 1.00 95.56 89 PRO A O 1
ATOM 707 N N . ALA A 1 90 ? 18.196 1.296 -3.790 1.00 94.88 90 ALA A N 1
ATOM 708 C CA . ALA A 1 90 ? 18.958 0.539 -4.790 1.00 94.88 90 ALA A CA 1
ATOM 709 C C . ALA A 1 90 ? 18.465 0.721 -6.238 1.00 94.88 90 ALA A C 1
ATOM 711 O O . ALA A 1 90 ? 19.259 0.687 -7.176 1.00 94.88 90 ALA A O 1
ATOM 712 N N . VAL A 1 91 ? 17.157 0.913 -6.433 1.00 93.88 91 VAL A N 1
ATOM 713 C CA . VAL A 1 91 ? 16.542 1.185 -7.741 1.00 93.88 91 VAL A CA 1
ATOM 714 C C . VAL A 1 91 ? 15.511 2.289 -7.559 1.00 93.88 91 VAL A C 1
ATOM 716 O O . VAL A 1 91 ? 14.801 2.316 -6.557 1.00 93.88 91 VAL A O 1
ATOM 719 N N . THR A 1 92 ? 15.407 3.209 -8.519 1.00 95.75 92 THR A N 1
ATOM 720 C CA . THR A 1 92 ? 14.452 4.321 -8.425 1.00 95.75 92 THR A CA 1
ATOM 721 C C . THR A 1 92 ? 13.009 3.833 -8.249 1.00 95.75 92 THR A C 1
ATOM 723 O O . THR A 1 92 ? 12.545 2.937 -8.955 1.00 95.75 92 THR A O 1
ATOM 726 N N . GLY A 1 93 ? 12.297 4.448 -7.299 1.00 94.81 93 GLY A N 1
ATOM 727 C CA . GLY A 1 93 ? 10.854 4.294 -7.075 1.00 94.81 93 GLY A CA 1
ATOM 728 C C . GLY A 1 93 ? 10.030 5.462 -7.629 1.00 94.81 93 GLY A C 1
ATOM 729 O O . GLY A 1 93 ? 8.857 5.616 -7.290 1.00 94.81 93 GLY A O 1
ATOM 730 N N . ALA A 1 94 ? 10.633 6.331 -8.447 1.00 96.19 94 ALA A N 1
ATOM 731 C CA . ALA A 1 94 ? 9.952 7.483 -9.020 1.00 96.19 94 ALA A CA 1
ATOM 732 C C . ALA A 1 94 ? 9.231 7.115 -10.323 1.00 96.19 94 ALA A C 1
ATOM 734 O O . ALA A 1 94 ? 9.806 6.489 -11.206 1.00 96.19 94 ALA A O 1
ATOM 735 N N . LYS A 1 95 ? 7.984 7.584 -10.484 1.00 96.56 95 LYS A N 1
ATOM 736 C CA . LYS A 1 95 ? 7.174 7.401 -11.709 1.00 96.56 95 LYS A CA 1
ATOM 737 C C . LYS A 1 95 ? 6.909 5.930 -12.078 1.00 96.56 95 LYS A C 1
ATOM 739 O O . LYS A 1 95 ? 6.768 5.624 -13.263 1.00 96.56 95 LYS A O 1
ATOM 744 N N . VAL A 1 96 ? 6.783 5.053 -11.078 1.00 97.88 96 VAL A N 1
ATOM 745 C CA . VAL A 1 96 ? 6.419 3.637 -11.262 1.00 97.88 96 VAL A CA 1
ATOM 746 C C . VAL A 1 96 ? 5.164 3.504 -12.129 1.00 97.88 96 VAL A 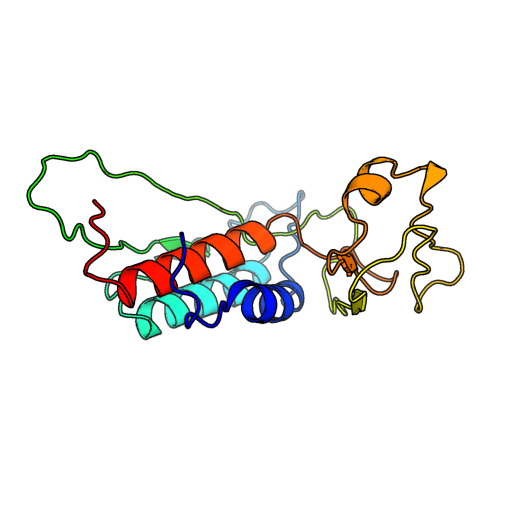C 1
ATOM 748 O O . VAL A 1 96 ? 4.150 4.172 -11.894 1.00 97.88 96 VAL A O 1
ATOM 751 N N . LYS A 1 97 ? 5.215 2.603 -13.114 1.00 97.56 97 LYS A N 1
ATOM 752 C CA . LYS A 1 97 ? 4.074 2.226 -13.959 1.00 97.56 97 LYS A CA 1
ATOM 753 C C . LYS A 1 97 ? 3.747 0.752 -13.728 1.00 97.56 97 LYS A C 1
ATOM 755 O O . LYS A 1 97 ? 4.349 -0.101 -14.376 1.00 97.56 97 LYS A O 1
ATOM 760 N N . PRO A 1 98 ? 2.838 0.439 -12.788 1.00 98.06 98 PRO A N 1
ATOM 761 C CA . PRO A 1 98 ? 2.480 -0.944 -12.521 1.00 98.06 98 PRO A CA 1
ATOM 762 C C . PRO A 1 98 ? 1.702 -1.542 -13.701 1.00 98.06 98 PRO A C 1
ATOM 764 O O . PRO A 1 98 ? 0.862 -0.867 -14.304 1.00 98.06 98 PRO A O 1
ATOM 767 N N . ILE A 1 99 ? 1.960 -2.812 -13.999 1.00 98.12 99 ILE A N 1
ATOM 768 C CA . ILE A 1 99 ? 1.314 -3.593 -15.058 1.00 98.12 99 ILE A CA 1
ATOM 769 C C . ILE A 1 99 ? 0.686 -4.822 -14.417 1.00 98.12 99 ILE A C 1
ATOM 771 O O . ILE A 1 99 ? 1.361 -5.534 -13.681 1.00 98.12 99 ILE A O 1
ATOM 775 N N . ILE A 1 100 ? -0.593 -5.072 -14.705 1.00 98.31 100 ILE A N 1
ATOM 776 C CA . ILE A 1 100 ? -1.293 -6.278 -14.251 1.00 98.31 100 ILE A CA 1
ATOM 777 C C . ILE A 1 100 ? -1.267 -7.315 -15.373 1.00 98.31 100 ILE A C 1
ATOM 779 O O . ILE A 1 100 ? -1.871 -7.112 -16.429 1.00 98.31 100 ILE A O 1
ATOM 783 N N . HIS A 1 101 ? -0.618 -8.441 -15.112 1.00 97.44 101 HIS A N 1
ATOM 784 C CA . HIS A 1 101 ? -0.633 -9.645 -15.935 1.00 97.44 101 HIS A CA 1
ATOM 785 C C . HIS A 1 101 ? -1.731 -10.559 -15.410 1.00 97.44 101 HIS A C 1
ATOM 787 O O . HIS A 1 101 ? -1.540 -11.271 -14.425 1.00 97.44 101 HIS A O 1
ATOM 793 N N . LYS A 1 102 ? -2.912 -10.487 -16.025 1.00 97.62 102 LYS A N 1
ATOM 794 C CA . LYS A 1 102 ? -4.068 -11.250 -15.554 1.00 97.62 102 LYS A CA 1
ATOM 795 C C . LYS A 1 102 ? -3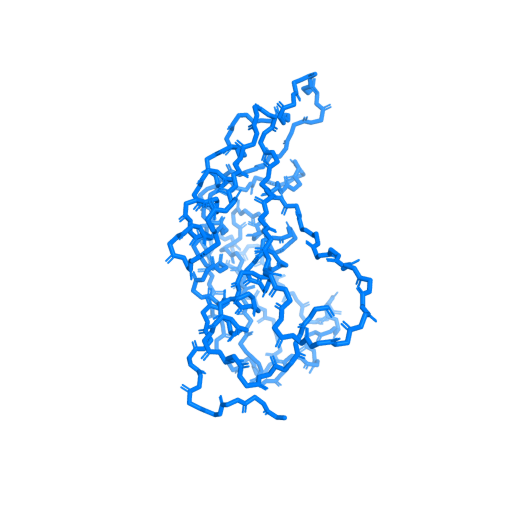.911 -12.736 -15.833 1.00 97.62 102 LYS A C 1
ATOM 797 O O . LYS A 1 102 ? -3.541 -13.095 -16.951 1.00 97.62 102 LYS A O 1
ATOM 802 N N . ASN A 1 103 ? -4.308 -13.569 -14.872 1.00 97.56 103 ASN A N 1
ATOM 803 C CA . ASN A 1 103 ? -4.400 -15.020 -15.020 1.00 97.56 103 ASN A CA 1
ATOM 804 C C . ASN A 1 103 ? -3.125 -15.602 -15.653 1.00 97.56 103 ASN A C 1
ATOM 806 O O . ASN A 1 103 ? -3.159 -16.190 -16.739 1.00 97.56 103 ASN A O 1
ATOM 810 N N . TYR A 1 104 ? -1.995 -15.352 -14.994 1.00 98.12 104 TYR A N 1
ATOM 811 C CA . TYR A 1 104 ? -0.671 -15.748 -15.445 1.00 98.12 104 TYR A CA 1
ATOM 812 C C . TYR A 1 104 ? -0.644 -17.242 -15.796 1.00 98.12 104 TYR A C 1
ATOM 814 O O . TYR A 1 104 ? -1.135 -18.090 -15.051 1.00 98.12 104 TYR A O 1
ATOM 822 N N . ARG A 1 105 ? -0.110 -17.569 -16.977 1.00 97.75 105 ARG A N 1
ATOM 823 C CA . ARG A 1 105 ? -0.167 -18.921 -17.561 1.00 97.75 105 ARG A CA 1
ATOM 824 C C . ARG A 1 105 ? 1.152 -19.690 -17.462 1.00 97.75 105 ARG A C 1
ATOM 826 O O . ARG A 1 105 ? 1.277 -20.743 -18.080 1.00 97.75 105 ARG A O 1
ATOM 833 N N . GLY A 1 106 ? 2.106 -19.185 -16.684 1.00 96.88 106 GLY A N 1
ATOM 834 C CA . GLY A 1 106 ? 3.477 -19.689 -16.664 1.00 96.88 106 GLY A CA 1
ATOM 835 C C . GLY A 1 106 ? 4.355 -19.023 -17.728 1.00 96.88 106 GLY A C 1
ATOM 836 O O . GLY A 1 106 ? 3.868 -18.298 -18.596 1.00 96.88 106 GLY A O 1
ATOM 837 N N . GLY A 1 107 ? 5.661 -19.287 -17.654 1.00 97.19 107 GLY A N 1
ATOM 838 C CA . GLY A 1 107 ? 6.657 -18.757 -18.589 1.00 97.19 107 GLY A CA 1
ATOM 839 C C . GLY A 1 107 ? 7.188 -17.367 -18.232 1.00 97.19 107 GLY A C 1
ATOM 840 O O . GLY A 1 107 ? 6.878 -16.797 -17.190 1.00 97.19 107 GLY A O 1
ATOM 841 N N . ASP A 1 108 ? 8.044 -16.831 -19.086 1.00 97.69 108 ASP A N 1
ATOM 842 C CA . ASP A 1 108 ? 8.753 -15.586 -18.802 1.00 97.69 108 ASP A CA 1
ATOM 843 C C . ASP A 1 108 ? 7.829 -14.358 -18.867 1.00 97.69 108 ASP A C 1
ATOM 845 O O . ASP A 1 108 ? 6.889 -14.314 -19.665 1.00 97.69 108 ASP A O 1
ATOM 849 N N . ILE A 1 109 ? 8.114 -13.335 -18.052 1.00 97.75 109 ILE A N 1
ATOM 850 C CA . ILE A 1 109 ? 7.373 -12.064 -18.059 1.00 97.75 109 ILE A CA 1
ATOM 851 C C . ILE A 1 109 ? 8.287 -10.948 -18.594 1.00 97.75 109 ILE A C 1
ATOM 853 O O . ILE A 1 109 ? 9.131 -10.442 -17.846 1.00 97.75 109 ILE A O 1
ATOM 857 N N . PRO A 1 110 ? 8.159 -10.547 -19.874 1.00 96.12 110 PRO A N 1
ATOM 858 C CA . PRO A 1 110 ? 8.945 -9.454 -20.439 1.00 96.12 110 PRO A CA 1
ATOM 859 C C . PRO A 1 110 ? 8.477 -8.094 -19.906 1.00 96.12 110 PRO A C 1
ATOM 861 O O . PRO A 1 110 ? 7.272 -7.837 -19.798 1.00 96.12 110 PRO A O 1
ATOM 864 N N . LEU A 1 111 ? 9.422 -7.197 -19.609 1.00 96.56 111 LEU A N 1
ATOM 865 C CA . LEU A 1 111 ? 9.123 -5.851 -19.121 1.00 96.56 111 LEU A CA 1
ATOM 866 C C . LEU A 1 111 ? 9.154 -4.842 -20.289 1.00 96.56 111 LEU A C 1
ATOM 868 O O . LEU A 1 111 ? 10.185 -4.647 -20.926 1.00 96.56 111 LEU A O 1
ATOM 872 N N . PRO A 1 112 ? 8.031 -4.183 -20.630 1.00 94.88 112 PRO A N 1
ATOM 873 C CA . PRO A 1 112 ? 7.870 -3.538 -21.937 1.00 94.88 112 PRO A CA 1
ATOM 874 C C . PRO A 1 112 ? 8.683 -2.253 -22.146 1.00 94.88 112 PRO A C 1
ATOM 876 O O . PRO A 1 112 ? 8.708 -1.735 -23.265 1.00 94.88 112 PRO A O 1
ATOM 879 N N . LYS A 1 113 ? 9.285 -1.678 -21.099 1.00 95.69 113 LYS A N 1
ATOM 880 C CA . LYS A 1 113 ? 10.118 -0.469 -21.207 1.00 95.69 113 LYS A CA 1
ATOM 881 C C . LYS A 1 113 ? 11.614 -0.734 -21.162 1.00 95.69 113 LYS A C 1
ATOM 883 O O . LYS A 1 113 ? 12.368 0.201 -21.411 1.00 95.69 113 LYS A O 1
ATOM 888 N N . ASP A 1 114 ? 12.020 -1.977 -20.943 1.00 91.19 114 ASP A N 1
ATOM 889 C CA . ASP A 1 114 ? 13.399 -2.404 -21.117 1.00 91.19 114 ASP A CA 1
ATOM 890 C C . ASP A 1 114 ? 13.411 -3.806 -21.750 1.00 91.19 114 ASP A C 1
ATOM 892 O O . ASP A 1 114 ? 13.186 -4.792 -21.049 1.00 91.19 114 ASP A O 1
ATOM 896 N N . PRO A 1 115 ? 13.656 -3.925 -23.070 1.00 84.88 115 PRO A N 1
ATOM 897 C CA . PRO A 1 115 ? 13.620 -5.211 -23.767 1.00 84.88 115 PRO A CA 1
ATOM 898 C C . PRO A 1 115 ? 14.718 -6.181 -23.308 1.00 84.88 115 PRO A C 1
ATOM 900 O O . PRO A 1 115 ? 14.662 -7.359 -23.658 1.00 84.88 115 PRO A O 1
ATOM 903 N N . HIS A 1 116 ? 15.710 -5.713 -22.543 1.00 90.69 116 HIS A N 1
ATOM 904 C CA . HIS A 1 116 ? 16.730 -6.563 -21.934 1.00 90.69 116 HIS A CA 1
ATOM 905 C C . HIS A 1 116 ? 16.302 -7.113 -20.568 1.00 90.69 116 HIS A C 1
ATOM 907 O O . HIS A 1 116 ? 16.964 -8.008 -20.045 1.00 90.69 116 HIS A O 1
ATOM 913 N N . GLN A 1 117 ? 15.201 -6.615 -19.995 1.00 93.50 117 GLN A N 1
ATOM 914 C CA . GLN A 1 117 ? 14.668 -7.098 -18.730 1.00 93.50 117 GLN A CA 1
ATOM 915 C C . GLN A 1 117 ? 13.489 -8.041 -18.940 1.00 93.50 117 GLN A C 1
ATOM 917 O O . GLN A 1 117 ? 12.406 -7.678 -19.408 1.00 93.50 117 GLN A O 1
ATOM 922 N N . VAL A 1 118 ? 13.705 -9.276 -18.510 1.00 96.50 118 VAL A N 1
ATOM 923 C CA . VAL A 1 118 ? 12.705 -10.332 -18.500 1.00 96.50 118 VAL A CA 1
ATOM 924 C C . VAL A 1 118 ? 12.752 -10.991 -17.130 1.00 96.50 118 VAL A C 1
ATOM 926 O O . VAL A 1 118 ? 13.819 -11.388 -16.661 1.00 96.50 118 VAL A O 1
ATOM 929 N N . ILE A 1 119 ? 11.597 -11.122 -16.480 1.00 97.06 119 ILE A N 1
ATOM 930 C CA . ILE A 1 119 ? 11.476 -11.970 -15.294 1.00 97.06 119 ILE A CA 1
ATOM 931 C C . ILE A 1 119 ? 11.403 -13.408 -15.805 1.00 97.06 119 ILE A C 1
ATOM 933 O O . ILE A 1 119 ? 10.332 -13.915 -16.141 1.00 97.06 119 ILE A O 1
ATOM 937 N N . GLU A 1 120 ? 12.572 -14.030 -15.945 1.00 97.62 120 GLU A N 1
ATOM 938 C CA . GLU A 1 120 ? 12.692 -15.391 -16.464 1.00 97.62 120 GLU A CA 1
ATOM 939 C C . GLU A 1 120 ? 12.166 -16.406 -15.436 1.00 97.62 120 GLU A C 1
ATOM 941 O O . GLU A 1 120 ? 12.612 -16.429 -14.282 1.00 97.62 120 GLU A O 1
ATOM 946 N N . ALA A 1 121 ? 11.266 -17.296 -15.854 1.00 97.06 121 ALA A N 1
ATOM 947 C CA . ALA A 1 121 ? 10.662 -18.315 -14.997 1.00 97.06 121 ALA A CA 1
ATOM 948 C C . ALA A 1 121 ? 11.693 -19.311 -14.451 1.00 97.06 121 ALA A C 1
ATOM 950 O O . ALA A 1 121 ? 11.558 -19.784 -13.325 1.00 97.06 121 ALA A O 1
ATOM 951 N N . LYS A 1 122 ? 12.766 -19.582 -15.206 1.00 97.25 122 LYS A N 1
ATOM 952 C CA . LYS A 1 122 ? 13.868 -20.451 -14.756 1.00 97.25 122 LYS A CA 1
ATOM 953 C C . LYS A 1 122 ? 14.628 -19.880 -13.545 1.00 97.25 122 LYS A C 1
ATOM 955 O O . LYS A 1 122 ? 15.135 -20.654 -12.742 1.00 97.25 122 LYS A O 1
ATOM 960 N N . ASN A 1 123 ? 14.689 -18.548 -13.410 1.00 97.69 123 ASN A N 1
ATOM 961 C CA . ASN A 1 123 ? 15.371 -17.868 -12.301 1.00 97.69 123 ASN A CA 1
ATOM 962 C C . ASN A 1 123 ? 14.414 -17.560 -11.136 1.00 97.69 123 ASN A C 1
ATOM 964 O O . ASN A 1 123 ? 14.866 -17.175 -10.062 1.00 97.69 123 ASN A O 1
ATOM 968 N N . ASN A 1 124 ? 13.102 -17.710 -11.348 1.00 97.25 124 ASN A N 1
ATOM 969 C CA . ASN A 1 124 ? 12.048 -17.370 -10.394 1.00 97.25 124 ASN A CA 1
ATOM 970 C C . ASN A 1 124 ? 11.090 -18.567 -10.239 1.00 97.25 124 ASN A C 1
ATOM 972 O O . ASN A 1 124 ? 9.955 -18.506 -10.720 1.00 97.25 124 ASN A O 1
ATOM 976 N N . PRO A 1 125 ? 11.528 -19.672 -9.603 1.00 95.75 125 PRO A N 1
ATOM 977 C CA . PRO A 1 125 ? 10.760 -20.920 -9.543 1.00 95.75 125 PRO A CA 1
ATOM 978 C C . PRO A 1 125 ? 9.381 -20.756 -8.888 1.00 95.75 125 PRO A C 1
ATOM 980 O O . PRO A 1 125 ? 8.444 -21.464 -9.257 1.00 95.75 125 PRO A O 1
ATOM 983 N N . ASP A 1 126 ? 9.220 -19.775 -7.994 1.00 96.50 126 ASP A N 1
ATOM 984 C CA . ASP A 1 126 ? 7.940 -19.458 -7.353 1.00 96.50 126 ASP A CA 1
ATOM 985 C C . ASP A 1 126 ? 6.849 -19.026 -8.340 1.00 96.50 126 ASP A C 1
ATOM 987 O O . ASP A 1 126 ? 5.664 -19.183 -8.041 1.00 96.50 126 ASP A O 1
ATOM 991 N N . LEU A 1 127 ? 7.209 -18.566 -9.547 1.00 97.50 127 LEU A N 1
ATOM 992 C CA . LEU A 1 127 ? 6.232 -18.267 -10.595 1.00 97.50 127 LEU A CA 1
ATOM 993 C C . LEU A 1 127 ? 5.385 -19.491 -10.967 1.00 97.50 127 LEU A C 1
ATOM 995 O O . LEU A 1 127 ? 4.218 -19.329 -11.314 1.00 97.50 127 LEU A O 1
ATOM 999 N N . GLN A 1 128 ? 5.904 -20.715 -10.826 1.00 96.88 128 GLN A N 1
ATOM 1000 C CA . GLN A 1 128 ? 5.110 -21.929 -11.062 1.00 96.88 128 GLN A CA 1
ATOM 1001 C C . GLN A 1 128 ? 3.887 -22.008 -10.141 1.00 96.88 128 GLN A C 1
ATOM 1003 O O . GLN A 1 128 ? 2.813 -22.427 -10.568 1.00 96.88 128 GLN A O 1
ATOM 1008 N N . ASN A 1 129 ? 4.017 -21.527 -8.904 1.00 97.75 129 ASN A N 1
ATOM 1009 C CA . ASN A 1 129 ? 2.918 -21.493 -7.942 1.00 97.75 129 ASN A CA 1
ATOM 1010 C C . ASN A 1 129 ? 1.917 -20.364 -8.235 1.00 97.75 129 ASN A C 1
ATOM 1012 O O . ASN A 1 129 ? 0.825 -20.356 -7.673 1.00 97.75 129 ASN A O 1
ATOM 1016 N N . MET A 1 130 ? 2.274 -19.413 -9.104 1.00 97.81 130 MET A N 1
ATOM 1017 C CA . MET A 1 130 ? 1.450 -18.252 -9.446 1.00 97.81 130 MET A CA 1
ATOM 1018 C C . MET A 1 130 ? 0.574 -18.480 -10.689 1.00 97.81 130 MET A C 1
ATOM 1020 O O . MET A 1 130 ? -0.132 -17.567 -11.118 1.00 97.81 130 MET A O 1
ATOM 1024 N N . ILE A 1 131 ? 0.584 -19.679 -11.285 1.00 98.19 131 ILE A N 1
ATOM 1025 C CA . ILE A 1 131 ? -0.288 -20.001 -12.424 1.00 98.19 131 ILE A CA 1
ATOM 1026 C C . ILE A 1 131 ? -1.760 -19.857 -12.010 1.00 98.19 131 ILE A C 1
ATOM 1028 O O . ILE A 1 131 ? -2.211 -20.445 -11.031 1.00 98.19 131 ILE A O 1
ATOM 1032 N N . GLY A 1 132 ? -2.521 -19.083 -12.782 1.00 98.12 132 GLY A N 1
ATOM 1033 C CA . GLY A 1 132 ? -3.923 -18.766 -12.507 1.00 98.12 132 GLY A CA 1
ATOM 1034 C C . GLY A 1 132 ? -4.145 -17.488 -11.692 1.00 98.12 132 GLY A C 1
ATOM 1035 O O . GLY A 1 132 ? -5.268 -16.986 -11.676 1.00 98.12 132 GLY A O 1
ATOM 1036 N N . TYR A 1 133 ? -3.101 -16.931 -11.071 1.00 98.00 133 TYR A N 1
ATOM 1037 C CA . TYR A 1 133 ? -3.171 -15.665 -10.338 1.00 98.00 133 TYR A CA 1
ATOM 1038 C C . TYR A 1 133 ? -2.881 -14.463 -11.242 1.00 98.00 133 TYR A C 1
ATOM 1040 O O . TYR A 1 133 ? -2.244 -14.580 -12.290 1.00 98.00 133 TYR A O 1
ATOM 1048 N N . ASP A 1 134 ? -3.336 -13.285 -10.822 1.00 98.06 134 ASP A N 1
ATOM 1049 C CA . ASP A 1 134 ? -2.904 -12.019 -11.411 1.00 98.06 134 ASP A CA 1
ATOM 1050 C C . ASP A 1 134 ? -1.548 -11.621 -10.803 1.00 98.06 134 ASP A C 1
ATOM 1052 O O . ASP A 1 134 ? -1.391 -11.618 -9.582 1.00 98.06 134 ASP A O 1
ATOM 1056 N N . ILE A 1 135 ? -0.575 -11.255 -11.642 1.00 98.31 135 ILE A N 1
ATOM 1057 C CA . ILE A 1 135 ? 0.750 -10.781 -11.209 1.00 98.31 135 ILE A CA 1
ATOM 1058 C C . ILE A 1 135 ? 0.879 -9.297 -11.531 1.00 98.31 135 ILE A C 1
ATOM 1060 O O . ILE A 1 135 ? 0.531 -8.864 -12.627 1.00 98.31 135 ILE A O 1
ATOM 1064 N N . ILE A 1 136 ? 1.414 -8.510 -10.598 1.00 98.62 136 ILE A N 1
ATOM 1065 C CA . ILE A 1 136 ? 1.689 -7.089 -10.821 1.00 98.62 136 ILE A CA 1
ATOM 1066 C C . ILE A 1 136 ? 3.199 -6.886 -10.916 1.00 98.62 136 ILE A C 1
ATOM 1068 O O . ILE A 1 136 ? 3.928 -7.251 -9.999 1.00 98.62 136 ILE A O 1
ATOM 1072 N N . THR A 1 137 ? 3.669 -6.281 -12.006 1.00 98.25 137 THR A N 1
ATOM 1073 C CA . THR A 1 137 ? 5.087 -5.939 -12.207 1.00 98.25 137 THR A CA 1
ATOM 1074 C C . THR A 1 137 ? 5.266 -4.437 -12.400 1.00 98.25 137 THR A C 1
ATOM 1076 O O . THR A 1 137 ? 4.307 -3.715 -12.677 1.00 98.25 137 THR A O 1
ATOM 1079 N N . ALA A 1 138 ? 6.505 -3.953 -12.289 1.00 97.50 138 ALA A N 1
ATOM 1080 C CA . ALA A 1 138 ? 6.888 -2.677 -12.894 1.00 97.50 138 ALA A CA 1
ATOM 1081 C C . ALA A 1 138 ? 6.992 -2.819 -14.428 1.00 97.50 138 ALA A C 1
ATOM 1083 O O . ALA A 1 138 ? 6.787 -3.904 -14.978 1.00 97.50 138 ALA A O 1
ATOM 1084 N N . ASP A 1 139 ? 7.321 -1.728 -15.121 1.00 96.62 139 ASP A N 1
ATOM 1085 C CA . ASP A 1 139 ? 7.495 -1.718 -16.579 1.00 96.62 139 ASP A CA 1
ATOM 1086 C C . ASP A 1 139 ? 8.933 -2.006 -17.049 1.00 96.62 139 ASP A C 1
ATOM 1088 O O . ASP A 1 139 ? 9.159 -2.094 -18.255 1.00 96.62 139 ASP A O 1
ATOM 1092 N N . GLY A 1 140 ? 9.876 -2.168 -16.112 1.00 96.06 140 GLY A N 1
ATOM 1093 C CA . GLY A 1 140 ? 11.311 -2.389 -16.354 1.00 96.06 140 GLY A CA 1
ATOM 1094 C C . GLY A 1 140 ? 12.200 -1.178 -16.056 1.00 96.06 140 GLY A C 1
ATOM 1095 O O . GLY A 1 140 ? 13.416 -1.309 -16.009 1.00 96.06 140 GLY A O 1
ATOM 1096 N N . THR A 1 141 ? 11.626 0.005 -15.809 1.00 95.94 141 THR A N 1
ATOM 1097 C CA . THR A 1 141 ? 12.416 1.233 -15.560 1.00 95.94 141 THR A CA 1
ATOM 1098 C C . THR A 1 141 ? 12.588 1.592 -14.084 1.00 95.94 141 THR A C 1
ATOM 1100 O O . THR A 1 141 ? 13.346 2.503 -13.753 1.00 95.94 141 THR A O 1
ATOM 1103 N N . THR A 1 142 ? 11.880 0.898 -13.194 1.00 97.19 142 THR A N 1
ATOM 1104 C CA . THR A 1 142 ? 11.815 1.180 -11.755 1.00 97.19 142 THR A CA 1
ATOM 1105 C C . THR A 1 142 ? 11.705 -0.123 -10.965 1.00 97.19 142 THR A C 1
ATOM 1107 O O . THR A 1 142 ? 11.312 -1.155 -11.514 1.00 97.19 142 THR A O 1
ATOM 1110 N N . LEU A 1 143 ? 11.922 -0.067 -9.646 1.00 96.88 143 LEU A N 1
ATOM 1111 C CA . LEU A 1 143 ? 11.315 -1.069 -8.761 1.00 96.88 143 LEU A CA 1
ATOM 1112 C C . LEU A 1 143 ? 9.783 -0.915 -8.760 1.00 96.88 143 LEU A C 1
ATOM 1114 O O . LEU A 1 143 ? 9.253 0.124 -9.163 1.00 96.88 143 LEU A O 1
ATOM 1118 N N . LEU A 1 144 ? 9.050 -1.936 -8.306 1.00 98.38 144 LEU A N 1
ATOM 1119 C CA . LEU A 1 144 ? 7.588 -1.845 -8.170 1.00 98.38 144 LEU A CA 1
ATOM 1120 C C . LEU A 1 144 ? 7.164 -1.155 -6.864 1.00 98.38 144 LEU A C 1
ATOM 1122 O O . LEU A 1 144 ? 6.187 -0.415 -6.844 1.00 98.38 144 LEU A O 1
ATOM 1126 N N . GLY A 1 145 ? 7.882 -1.412 -5.768 1.00 98.06 145 GLY A N 1
ATOM 1127 C CA . GLY A 1 145 ? 7.499 -0.957 -4.427 1.00 98.06 145 GLY A CA 1
ATOM 1128 C C . GLY A 1 145 ? 6.436 -1.834 -3.762 1.00 98.06 145 GLY A C 1
ATOM 1129 O O . GLY A 1 145 ? 5.705 -1.343 -2.907 1.00 98.06 145 GLY A O 1
ATOM 1130 N N . ALA A 1 146 ? 6.330 -3.111 -4.165 1.00 98.31 146 ALA A N 1
ATOM 1131 C CA . ALA A 1 146 ? 5.557 -4.120 -3.431 1.00 98.31 146 ALA A CA 1
ATOM 1132 C C . ALA A 1 146 ? 6.015 -4.191 -1.972 1.00 98.31 146 ALA A C 1
ATOM 1134 O O . ALA A 1 146 ? 5.190 -4.099 -1.065 1.00 98.31 146 ALA A O 1
ATOM 1135 N N . ASP A 1 147 ? 7.331 -4.228 -1.777 1.00 98.12 147 ASP A N 1
ATOM 1136 C CA . ASP A 1 147 ? 7.959 -3.976 -0.492 1.00 98.12 147 ASP A CA 1
ATOM 1137 C C . ASP A 1 147 ? 7.982 -2.458 -0.197 1.00 98.12 147 ASP A C 1
ATOM 1139 O O . ASP A 1 147 ? 8.667 -1.708 -0.899 1.00 98.12 147 ASP A O 1
ATOM 1143 N N . ASN A 1 148 ? 7.186 -1.929 0.741 1.00 98.25 148 ASN A N 1
ATOM 1144 C CA . ASN A 1 148 ? 6.149 -2.604 1.553 1.00 98.25 148 ASN A CA 1
ATOM 1145 C C . ASN A 1 148 ? 4.729 -2.072 1.314 1.00 98.25 148 ASN A C 1
ATOM 1147 O O . ASN A 1 148 ? 3.816 -2.258 2.122 1.00 98.25 148 ASN A O 1
ATOM 1151 N N . LYS A 1 149 ? 4.492 -1.429 0.165 1.00 98.81 149 LYS A N 1
ATOM 1152 C CA . LYS A 1 149 ? 3.182 -0.838 -0.150 1.00 98.81 149 LYS A CA 1
ATOM 1153 C C . LYS A 1 149 ? 2.084 -1.880 -0.366 1.00 98.81 149 LYS A C 1
ATOM 1155 O O . LYS A 1 149 ? 0.913 -1.513 -0.270 1.00 98.81 149 LYS A O 1
ATOM 1160 N N . ALA A 1 150 ? 2.429 -3.144 -0.629 1.00 98.75 150 ALA A N 1
ATOM 1161 C CA . ALA A 1 150 ? 1.469 -4.247 -0.598 1.00 98.75 150 ALA A CA 1
ATOM 1162 C C . ALA A 1 150 ? 0.915 -4.435 0.824 1.00 98.75 150 ALA A C 1
ATOM 1164 O O . ALA A 1 150 ? -0.295 -4.343 1.014 1.00 98.75 150 ALA A O 1
ATOM 1165 N N . GLY A 1 151 ? 1.791 -4.521 1.833 1.00 98.75 151 GLY A N 1
ATOM 1166 C CA . GLY A 1 151 ? 1.398 -4.597 3.244 1.00 98.75 151 GLY A CA 1
ATOM 1167 C C . GLY A 1 151 ? 0.589 -3.380 3.702 1.00 98.75 151 GLY A C 1
ATOM 1168 O O . GLY A 1 151 ? -0.427 -3.522 4.383 1.00 98.75 151 GLY A O 1
ATOM 1169 N N . VAL A 1 152 ? 0.957 -2.172 3.255 1.00 98.88 152 VAL A N 1
ATOM 1170 C CA . VAL A 1 152 ? 0.140 -0.967 3.497 1.00 98.88 152 VAL A CA 1
ATOM 1171 C C . VAL A 1 152 ? -1.269 -1.137 2.917 1.00 98.88 152 VAL A C 1
ATOM 1173 O O . VAL A 1 152 ? -2.251 -0.871 3.606 1.00 98.88 152 VAL A O 1
ATOM 1176 N N . ALA A 1 153 ? -1.399 -1.585 1.666 1.00 98.81 153 ALA A N 1
ATOM 1177 C CA . ALA A 1 153 ? -2.698 -1.775 1.022 1.00 98.81 153 ALA A CA 1
ATOM 1178 C C . ALA A 1 153 ? -3.547 -2.867 1.693 1.00 98.81 153 ALA A C 1
ATOM 1180 O O . ALA A 1 153 ? -4.749 -2.666 1.875 1.00 98.81 153 ALA A O 1
ATOM 1181 N N . GLU A 1 154 ? -2.925 -3.966 2.115 1.00 98.75 154 GLU A N 1
ATOM 1182 C CA . GLU A 1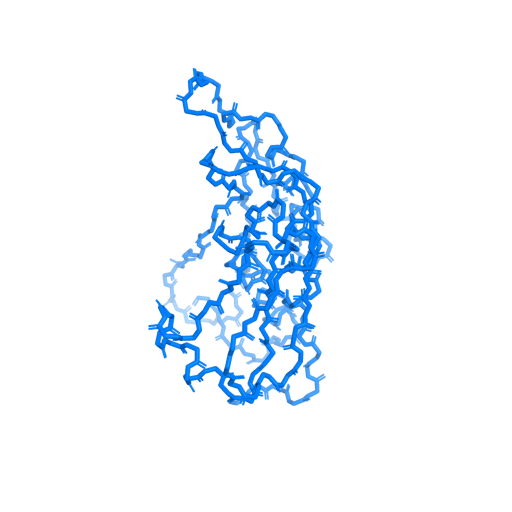 154 ? -3.566 -5.063 2.844 1.00 98.75 154 GLU A CA 1
ATOM 1183 C C . GLU A 1 154 ? -4.114 -4.600 4.197 1.00 98.75 154 GLU A C 1
ATOM 1185 O O . GLU A 1 154 ? -5.283 -4.843 4.496 1.00 98.75 154 GLU A O 1
ATOM 1190 N N . ILE A 1 155 ? -3.322 -3.861 4.986 1.00 98.69 155 ILE A N 1
ATOM 1191 C CA . ILE A 1 155 ? -3.764 -3.299 6.274 1.00 98.69 155 ILE A CA 1
ATOM 1192 C C . ILE A 1 155 ? -4.940 -2.339 6.062 1.00 98.69 155 ILE A C 1
ATOM 1194 O O . ILE A 1 155 ? -5.945 -2.413 6.773 1.00 98.69 155 ILE A O 1
ATOM 1198 N N . MET A 1 156 ? -4.847 -1.457 5.063 1.00 98.69 156 MET A N 1
ATOM 1199 C CA . MET A 1 156 ? -5.903 -0.491 4.746 1.00 98.69 156 MET A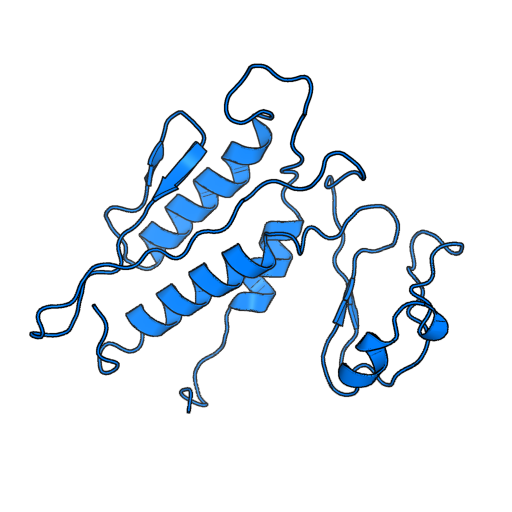 CA 1
ATOM 1200 C C . MET A 1 156 ? -7.210 -1.184 4.329 1.00 98.69 156 MET A C 1
ATOM 1202 O O . MET A 1 156 ? -8.292 -0.743 4.725 1.00 98.69 156 MET A O 1
ATOM 1206 N N . ASP A 1 157 ? -7.135 -2.267 3.550 1.00 98.31 157 ASP A N 1
ATOM 1207 C CA . ASP A 1 157 ? -8.315 -3.026 3.129 1.00 98.31 157 ASP A CA 1
ATOM 1208 C C . ASP A 1 157 ? -8.894 -3.875 4.268 1.00 98.31 157 ASP A C 1
ATOM 1210 O O . ASP A 1 157 ? -10.111 -3.909 4.440 1.00 98.31 157 ASP A O 1
ATOM 1214 N N . ALA A 1 158 ? -8.049 -4.470 5.115 1.00 97.56 158 ALA A N 1
ATOM 1215 C CA . ALA A 1 158 ? -8.479 -5.205 6.304 1.00 97.56 158 ALA A CA 1
ATOM 1216 C C . ALA A 1 158 ? -9.236 -4.301 7.292 1.00 97.56 158 ALA A C 1
ATOM 1218 O O . ALA A 1 158 ? -10.315 -4.661 7.766 1.00 97.56 158 ALA A O 1
ATOM 1219 N N . VAL A 1 159 ? -8.725 -3.092 7.552 1.00 97.56 159 VAL A N 1
ATOM 1220 C CA . VAL A 1 159 ? -9.415 -2.083 8.373 1.00 97.56 159 VAL A CA 1
ATOM 1221 C C . VAL A 1 159 ? -10.752 -1.691 7.741 1.00 97.56 159 VAL A C 1
ATOM 1223 O O . VAL A 1 159 ? -11.780 -1.682 8.419 1.00 97.56 159 VAL A O 1
ATOM 1226 N N . ASN A 1 160 ? -10.767 -1.412 6.435 1.00 97.44 160 ASN A N 1
ATOM 1227 C CA . ASN A 1 160 ? -11.987 -1.084 5.696 1.00 97.44 160 ASN A CA 1
ATOM 1228 C C . ASN A 1 160 ? -13.016 -2.229 5.728 1.00 97.44 160 ASN A C 1
ATOM 1230 O O . ASN A 1 160 ? -14.216 -1.973 5.821 1.00 97.44 160 ASN A O 1
ATOM 1234 N N . TYR A 1 161 ? -12.567 -3.483 5.662 1.00 97.19 161 TYR A N 1
ATOM 1235 C CA . TYR A 1 161 ? -13.418 -4.662 5.791 1.00 97.19 161 TYR A CA 1
ATOM 1236 C C . TYR A 1 161 ? -14.039 -4.743 7.187 1.00 97.19 161 TYR A C 1
ATOM 1238 O O . TYR A 1 161 ? -15.262 -4.795 7.291 1.00 97.19 161 TYR A O 1
ATOM 1246 N N . LEU A 1 162 ? -13.238 -4.675 8.255 1.00 96.75 162 LEU A N 1
ATOM 1247 C CA . LEU A 1 162 ? -13.734 -4.775 9.635 1.00 96.75 162 LEU A CA 1
ATOM 1248 C C . LEU A 1 162 ? -14.696 -3.636 10.003 1.00 96.75 162 LEU A C 1
ATOM 1250 O O . LEU A 1 162 ? -15.708 -3.87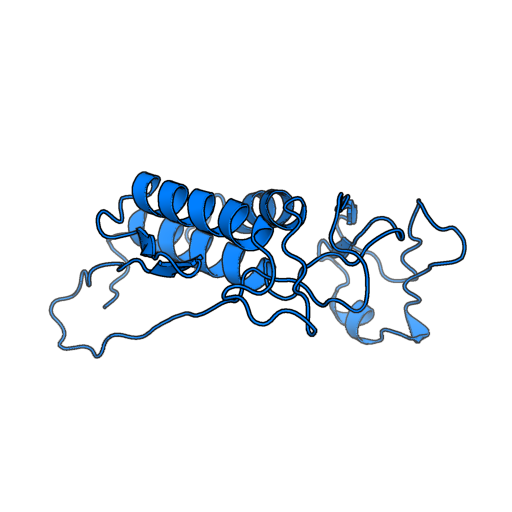5 10.655 1.00 96.75 162 LEU A O 1
ATOM 1254 N N . LEU A 1 163 ? -14.442 -2.415 9.521 1.00 95.88 163 LEU A N 1
ATOM 1255 C CA . LEU A 1 163 ? -15.356 -1.281 9.709 1.00 95.88 163 LEU A CA 1
ATOM 1256 C C . LEU A 1 163 ? -16.719 -1.492 9.034 1.00 95.88 163 LEU A C 1
ATOM 1258 O O . LEU A 1 163 ? -17.733 -1.015 9.541 1.00 95.88 163 LEU A O 1
ATOM 1262 N N . LYS A 1 164 ? -16.752 -2.201 7.900 1.00 95.44 164 LYS A N 1
ATOM 1263 C CA . LYS A 1 164 ? -17.985 -2.515 7.162 1.00 95.44 164 LYS A CA 1
ATOM 1264 C C . LYS A 1 164 ? -18.712 -3.761 7.675 1.00 95.44 164 LYS A C 1
ATOM 1266 O O . LYS A 1 164 ? -19.868 -3.946 7.310 1.00 95.44 164 LYS A O 1
ATOM 1271 N N . HIS A 1 165 ? -18.064 -4.561 8.521 1.00 95.88 165 HIS A N 1
ATOM 1272 C CA . HIS A 1 165 ? -18.573 -5.837 9.032 1.00 95.88 165 HIS A CA 1
ATOM 1273 C C . HIS A 1 165 ? -18.532 -5.876 10.574 1.00 95.88 165 HIS A C 1
ATOM 1275 O O . HIS A 1 165 ? -17.770 -6.651 11.164 1.00 95.88 165 HIS A O 1
ATOM 1281 N N . PRO A 1 166 ? -19.327 -5.035 11.272 1.00 95.69 166 PRO A N 1
ATOM 1282 C CA . PRO A 1 166 ? -19.329 -4.945 12.740 1.00 95.69 166 PRO A CA 1
ATOM 1283 C C . PRO A 1 166 ? -19.809 -6.224 13.460 1.00 95.69 166 PRO A C 1
ATOM 1285 O O . PRO A 1 166 ? -19.669 -6.360 14.685 1.00 95.69 166 PRO A O 1
ATOM 1288 N N . GLU A 1 167 ? -20.401 -7.166 12.729 1.00 96.06 167 GLU A N 1
ATOM 1289 C CA . GLU A 1 167 ? -20.728 -8.509 13.198 1.00 96.06 167 GLU A CA 1
ATOM 1290 C C . GLU A 1 167 ? -19.479 -9.364 13.456 1.00 96.06 167 GLU A C 1
ATOM 1292 O O . GLU A 1 167 ? -19.507 -10.232 14.334 1.00 96.06 167 GLU A O 1
ATOM 1297 N N . ILE A 1 168 ? -18.367 -9.086 12.767 1.00 95.56 168 ILE A N 1
ATOM 1298 C CA . ILE A 1 168 ? -17.086 -9.754 13.001 1.00 95.56 168 ILE A CA 1
ATOM 1299 C C . ILE A 1 168 ? -16.478 -9.181 14.271 1.00 95.56 168 ILE A C 1
ATOM 1301 O O . ILE A 1 168 ? -16.094 -8.012 14.335 1.00 95.56 168 ILE A O 1
ATOM 1305 N N . LYS A 1 169 ? -16.397 -10.011 15.312 1.00 95.88 169 LYS A N 1
ATOM 1306 C CA . LYS A 1 169 ? -15.865 -9.575 16.599 1.00 95.88 169 LYS A CA 1
ATOM 1307 C C . LYS A 1 169 ? -14.348 -9.450 16.569 1.00 95.88 169 LYS A C 1
ATOM 1309 O O . LYS A 1 169 ? -13.652 -10.429 16.329 1.00 95.88 169 LYS A O 1
ATOM 1314 N N . HIS A 1 170 ? -13.871 -8.246 16.864 1.00 94.62 170 HIS A N 1
ATOM 1315 C CA . HIS A 1 170 ? -12.467 -7.871 16.941 1.00 94.62 170 HIS A CA 1
ATOM 1316 C C . HIS A 1 170 ? -12.215 -6.964 18.150 1.00 94.62 170 HIS A C 1
ATOM 1318 O O . HIS A 1 170 ? -13.138 -6.407 18.759 1.00 94.62 170 HIS A O 1
ATOM 1324 N N . GLY A 1 171 ? -10.941 -6.824 18.482 1.00 83.94 171 GLY A N 1
ATOM 1325 C CA . GLY A 1 171 ? -10.446 -6.194 19.696 1.00 83.94 171 GLY A CA 1
ATOM 1326 C C . GLY A 1 171 ? -9.280 -6.996 20.222 1.00 83.94 171 GLY A C 1
ATOM 1327 O O . GLY A 1 171 ? -9.404 -8.243 20.208 1.00 83.94 171 GLY A O 1
#

Foldseek 3Di:
DADPPDDFCLVVQLQVLLQQFFAADPPAPAQRRDPSLLVSLVVLLVLCVVLPQVPFDADPRSDTDTDDDFLDPDDDDDDDQDAGSHDYPPWGSHRWDKDKDAQDQDAKAQQQVDNVDIRGCVVVVCVVVCHGHIDIATNPRTHRCVRPSSSVSVVSRVSSRCSVCSVPGDD

pLDDT: mean 96.59, std 4.07, range [60.09, 98.88]